Protein AF-A0A1A8F9G2-F1 (afdb_monomer)

Solvent-accessible surface area (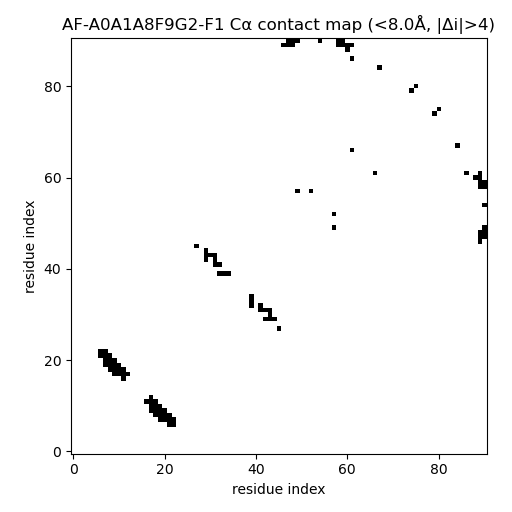backbone atoms only — not comparable to full-atom values): 6805 Å² total; per-residue (Å²): 138,88,71,98,60,82,65,65,47,80,47,77,46,98,87,70,50,74,51,77,47,70,77,82,87,83,89,80,82,60,84,75,70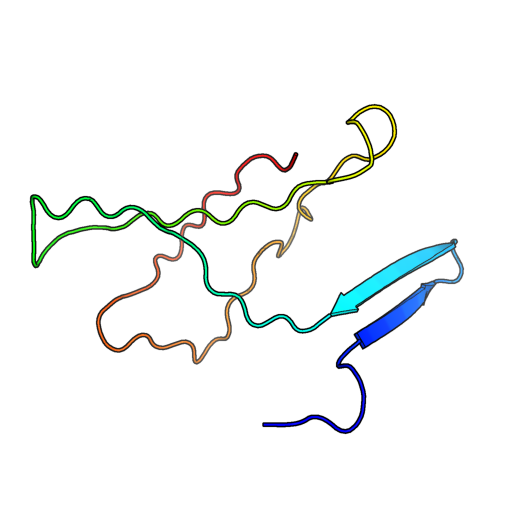,66,91,47,64,94,77,53,80,79,76,74,74,85,86,62,68,60,90,90,54,51,79,93,78,49,80,61,79,77,53,96,71,75,65,79,79,76,67,94,81,73,77,56,99,89,58,78,87,70,89,80,73,85,82,73,87,57,83

Structure (mmCIF, N/CA/C/O backbone):
data_AF-A0A1A8F9G2-F1
#
_entry.id   AF-A0A1A8F9G2-F1
#
loop_
_atom_site.group_PDB
_atom_site.id
_atom_site.type_symbol
_atom_site.label_atom_id
_atom_site.label_alt_id
_atom_site.label_comp_id
_atom_site.label_asym_id
_atom_site.label_entity_id
_atom_site.label_seq_id
_atom_site.pdbx_PDB_ins_code
_atom_site.Cartn_x
_atom_site.Cartn_y
_atom_site.Cartn_z
_atom_site.occupancy
_atom_site.B_iso_or_equiv
_atom_site.auth_seq_id
_atom_site.auth_comp_id
_atom_site.auth_asym_id
_atom_site.auth_atom_id
_atom_site.pdbx_PDB_model_num
ATOM 1 N N . HIS A 1 1 ? -14.932 6.501 -15.877 1.00 48.38 1 HIS A N 1
ATOM 2 C CA . HIS A 1 1 ? -15.833 5.456 -15.355 1.00 48.38 1 HIS A CA 1
ATOM 3 C C . HIS A 1 1 ? -16.396 5.987 -14.046 1.00 48.38 1 HIS A C 1
ATOM 5 O O . HIS A 1 1 ? -15.638 6.094 -13.094 1.00 48.38 1 HIS A O 1
ATOM 11 N N . GLU A 1 2 ? -17.657 6.413 -14.019 1.00 49.59 2 GLU A N 1
ATOM 12 C CA . GLU A 1 2 ? -18.340 6.801 -12.775 1.00 49.59 2 GLU A CA 1
ATOM 13 C C . GLU A 1 2 ? -19.137 5.600 -12.266 1.00 49.59 2 GLU A C 1
ATOM 15 O O . GLU A 1 2 ? -19.845 4.947 -13.031 1.00 49.59 2 GLU A O 1
ATOM 20 N N . VAL A 1 3 ? -18.948 5.262 -10.992 1.00 62.69 3 VAL A N 1
ATOM 21 C CA . VAL A 1 3 ? -19.613 4.139 -10.323 1.00 62.69 3 VAL A CA 1
ATOM 22 C C . VAL A 1 3 ? -20.776 4.706 -9.505 1.00 62.69 3 VAL A C 1
ATOM 24 O O . VAL A 1 3 ? -20.613 5.718 -8.835 1.00 62.69 3 VAL A O 1
ATOM 27 N N . THR A 1 4 ? -21.951 4.071 -9.555 1.00 68.06 4 THR A N 1
ATOM 28 C CA . THR A 1 4 ? -23.191 4.551 -8.907 1.00 68.06 4 THR A CA 1
ATOM 29 C C . THR A 1 4 ? -23.198 4.429 -7.377 1.00 68.06 4 THR A C 1
ATOM 31 O O . THR A 1 4 ? -24.067 4.998 -6.726 1.00 68.06 4 THR A O 1
ATOM 34 N N . THR A 1 5 ? -22.251 3.692 -6.793 1.00 71.69 5 THR A N 1
ATOM 35 C CA . THR A 1 5 ? -22.021 3.548 -5.344 1.00 71.69 5 THR A CA 1
ATOM 36 C C . THR A 1 5 ? -20.541 3.267 -5.091 1.00 71.69 5 THR A C 1
ATOM 38 O O . THR A 1 5 ? -19.876 2.636 -5.913 1.00 71.69 5 THR A O 1
ATOM 41 N N . ASP A 1 6 ? -20.007 3.730 -3.960 1.00 73.38 6 ASP A N 1
ATOM 42 C CA . ASP A 1 6 ? -18.613 3.463 -3.601 1.00 73.38 6 ASP A CA 1
ATOM 43 C C . ASP A 1 6 ? -18.364 1.953 -3.471 1.00 73.38 6 ASP A C 1
ATOM 45 O O . ASP A 1 6 ? -19.089 1.250 -2.767 1.00 73.38 6 ASP A O 1
ATOM 49 N N . ASN A 1 7 ? -17.297 1.455 -4.104 1.00 83.62 7 ASN A N 1
ATOM 50 C CA . ASN A 1 7 ? -16.871 0.056 -4.000 1.00 83.62 7 ASN A CA 1
ATOM 51 C C . ASN A 1 7 ? -16.250 -0.208 -2.619 1.00 83.62 7 ASN A C 1
ATOM 53 O O . ASN A 1 7 ? -15.024 -0.218 -2.466 1.00 83.62 7 ASN A O 1
ATOM 57 N N . LYS A 1 8 ? -17.115 -0.373 -1.618 1.00 92.38 8 LYS A N 1
ATOM 58 C CA . LYS A 1 8 ? -16.777 -0.598 -0.212 1.00 92.38 8 LYS A CA 1
ATOM 59 C C . LYS A 1 8 ? -17.515 -1.834 0.296 1.00 92.38 8 LYS A C 1
ATOM 61 O O . LYS A 1 8 ? -18.717 -1.975 0.091 1.00 92.38 8 LYS A O 1
ATOM 66 N N . LEU A 1 9 ? -16.802 -2.702 1.001 1.00 94.19 9 LEU A N 1
ATOM 67 C CA . LEU A 1 9 ? -17.348 -3.841 1.728 1.00 94.19 9 LEU A CA 1
ATOM 68 C C . LEU A 1 9 ? -17.018 -3.674 3.211 1.00 94.19 9 LEU A C 1
ATOM 70 O O . LEU A 1 9 ? -15.860 -3.493 3.581 1.00 94.19 9 LEU A O 1
ATOM 74 N N . LEU A 1 10 ? -18.047 -3.755 4.053 1.00 96.00 10 LEU A N 1
ATOM 75 C CA . LEU A 1 10 ? -17.931 -3.772 5.507 1.00 96.00 10 LEU A CA 1
ATOM 76 C C . LEU A 1 10 ? -18.584 -5.050 6.029 1.00 96.00 10 LEU A C 1
ATOM 78 O O . LEU A 1 10 ? -19.755 -5.310 5.749 1.00 96.00 10 LEU A O 1
ATOM 82 N N . ARG A 1 11 ? -17.839 -5.838 6.803 1.00 97.50 11 ARG A N 1
ATOM 83 C CA . ARG A 1 11 ? -18.346 -7.046 7.456 1.00 97.50 11 ARG A CA 1
ATOM 84 C C . ARG A 1 11 ? -17.940 -7.058 8.921 1.00 97.50 11 ARG A C 1
ATOM 86 O O . ARG A 1 11 ? -16.759 -6.981 9.238 1.00 97.50 11 ARG A O 1
ATOM 93 N N . ILE A 1 12 ? -18.929 -7.210 9.794 1.00 98.00 12 ILE A N 1
ATOM 94 C CA . ILE A 1 12 ? -18.742 -7.339 11.240 1.00 98.00 12 ILE A CA 1
ATOM 95 C C . ILE A 1 12 ? -18.955 -8.807 11.606 1.00 98.00 12 ILE A C 1
ATOM 97 O O . ILE A 1 12 ? -19.975 -9.403 11.252 1.00 98.00 12 ILE A O 1
ATOM 101 N N . PHE A 1 13 ? -17.976 -9.405 12.274 1.00 98.19 13 PHE A N 1
ATOM 102 C CA . PHE A 1 13 ? -18.049 -10.779 12.756 1.00 98.19 13 PHE A CA 1
ATOM 103 C C . PHE A 1 13 ? -18.656 -10.828 14.162 1.00 98.19 13 PHE A C 1
ATOM 105 O O . PHE A 1 13 ? -18.599 -9.861 14.918 1.00 98.19 13 PHE A O 1
ATOM 112 N N . GLN A 1 14 ? -19.217 -11.979 14.541 1.00 98.19 14 GLN A N 1
ATOM 113 C CA . GLN A 1 14 ? -19.864 -12.162 15.850 1.00 98.19 14 GLN A CA 1
ATOM 114 C C . GLN A 1 14 ? -18.903 -11.975 17.037 1.00 98.19 14 GLN A C 1
ATOM 116 O O . GLN A 1 14 ? -19.347 -11.657 18.133 1.00 98.19 14 GLN A O 1
ATOM 121 N N . ASN A 1 15 ? -17.596 -12.150 16.819 1.00 98.06 15 ASN A N 1
ATOM 122 C CA . ASN A 1 15 ? -16.552 -11.942 17.824 1.00 98.06 15 ASN A CA 1
ATOM 123 C C . ASN A 1 15 ? -16.079 -10.479 17.937 1.00 98.06 15 ASN A C 1
ATOM 125 O O . ASN A 1 15 ? -15.164 -10.205 18.704 1.00 98.06 15 ASN A O 1
ATOM 129 N N . GLY A 1 16 ? -16.664 -9.557 17.167 1.00 97.50 16 GLY A N 1
ATOM 130 C CA . GLY A 1 16 ? -16.302 -8.139 17.167 1.00 97.50 16 GLY A CA 1
ATOM 131 C C . GLY A 1 16 ? -15.244 -7.738 16.137 1.00 97.50 16 GLY A C 1
ATOM 132 O O . GLY A 1 16 ? -15.004 -6.545 15.972 1.00 97.50 16 GLY A O 1
ATOM 133 N N . ASN A 1 17 ? -14.652 -8.680 15.394 1.00 97.25 17 ASN A N 1
ATOM 134 C CA . ASN A 1 17 ? -13.717 -8.332 14.323 1.00 97.25 17 ASN A CA 1
ATOM 135 C C . ASN A 1 17 ? -14.442 -7.603 13.185 1.00 97.25 17 ASN A C 1
ATOM 137 O O . ASN A 1 17 ? -15.590 -7.916 12.853 1.00 97.25 17 ASN A O 1
ATOM 141 N N . VAL A 1 18 ? -13.742 -6.671 12.541 1.00 97.62 18 VAL A N 1
ATOM 142 C CA . VAL A 1 18 ? -14.267 -5.895 11.416 1.00 97.62 18 VAL A CA 1
ATOM 143 C C . VAL A 1 18 ? -13.368 -6.092 10.203 1.00 97.62 18 VAL A C 1
ATOM 145 O O . VAL A 1 18 ? -12.173 -5.827 10.260 1.00 97.62 18 VAL A O 1
ATOM 148 N N . LEU A 1 19 ? -13.956 -6.539 9.094 1.00 96.88 19 LEU A N 1
ATOM 149 C CA . LEU A 1 19 ? -13.322 -6.526 7.781 1.00 96.88 19 LEU A CA 1
ATOM 150 C C . LEU A 1 19 ? -13.833 -5.314 7.006 1.00 96.88 19 LEU A C 1
ATOM 152 O O . LEU A 1 19 ? -15.032 -5.197 6.741 1.00 96.88 19 LEU A O 1
ATOM 156 N N . TYR A 1 20 ? -12.905 -4.451 6.612 1.00 96.31 20 TYR A N 1
ATOM 157 C CA . TYR A 1 20 ? -13.159 -3.307 5.751 1.00 96.31 20 TYR A CA 1
ATOM 158 C C . TYR A 1 20 ? -12.328 -3.447 4.476 1.00 96.31 20 TYR A C 1
ATOM 160 O O . TYR A 1 20 ? -11.110 -3.582 4.539 1.00 96.31 20 TYR A O 1
ATOM 168 N N . SER A 1 21 ? -12.987 -3.455 3.318 1.00 95.81 21 SER A N 1
ATOM 169 C CA . SER A 1 21 ? -12.342 -3.606 2.013 1.00 95.81 21 SER A CA 1
ATOM 170 C C . SER A 1 21 ? -12.829 -2.521 1.066 1.00 95.81 21 SER A C 1
ATOM 172 O O . SER A 1 21 ? -14.031 -2.282 0.939 1.00 95.81 21 SER A O 1
ATOM 174 N N . ILE A 1 22 ? -11.884 -1.851 0.414 1.00 95.00 22 ILE A N 1
ATOM 175 C CA . ILE A 1 22 ? -12.150 -0.747 -0.505 1.00 95.00 22 ILE A CA 1
ATOM 176 C C . ILE A 1 22 ? -11.336 -0.920 -1.778 1.00 95.00 22 ILE A C 1
ATOM 178 O O . ILE A 1 22 ? -10.196 -1.383 -1.741 1.00 95.00 22 ILE A O 1
ATOM 182 N N . ARG A 1 23 ? -11.909 -0.518 -2.913 1.00 93.56 23 ARG A N 1
ATOM 183 C CA . ARG A 1 23 ? -11.183 -0.476 -4.184 1.00 93.56 23 ARG A CA 1
ATOM 184 C C . ARG A 1 23 ? -10.553 0.898 -4.379 1.00 93.56 23 ARG A C 1
ATOM 186 O O . ARG A 1 23 ? -11.266 1.893 -4.473 1.00 93.56 23 ARG A O 1
ATOM 193 N N . LEU A 1 24 ? -9.231 0.933 -4.510 1.00 92.12 24 LEU A N 1
ATOM 194 C CA . LEU A 1 24 ? -8.463 2.147 -4.781 1.00 92.12 24 LEU A CA 1
ATOM 195 C C . LEU A 1 24 ? -7.809 2.070 -6.162 1.00 92.12 24 LEU A C 1
ATOM 197 O O . LEU A 1 24 ? -7.412 1.002 -6.620 1.00 92.12 24 LEU A O 1
ATOM 201 N N . THR A 1 25 ? -7.704 3.213 -6.834 1.00 94.00 25 THR A N 1
ATOM 202 C CA . THR A 1 25 ? -6.843 3.400 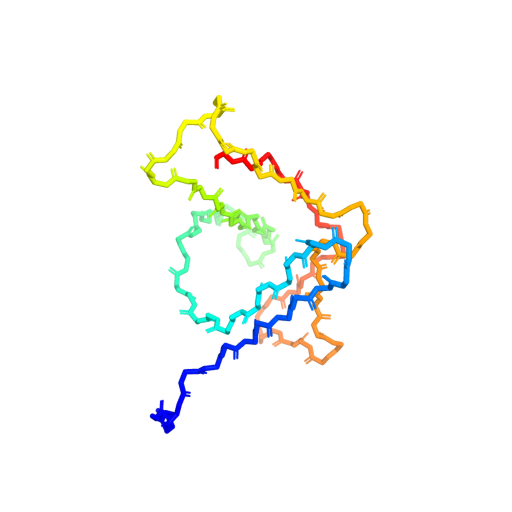-8.009 1.00 94.00 25 THR A CA 1
ATOM 203 C C . THR A 1 25 ? -5.841 4.479 -7.640 1.00 94.00 25 THR A C 1
ATOM 205 O O . THR A 1 25 ? -6.236 5.612 -7.381 1.00 94.00 25 THR A O 1
ATOM 208 N N . LEU A 1 26 ? -4.567 4.108 -7.543 1.00 93.75 26 LEU A N 1
ATOM 209 C CA . LEU A 1 26 ? -3.511 4.971 -7.021 1.00 93.75 26 LEU A CA 1
ATOM 210 C C . LEU A 1 26 ? -2.483 5.254 -8.111 1.00 93.75 26 LEU A C 1
ATOM 212 O O . LEU A 1 26 ? -2.149 4.379 -8.906 1.00 93.75 26 LEU A O 1
ATOM 216 N N . THR A 1 27 ? -1.960 6.476 -8.116 1.00 96.12 27 THR A N 1
ATOM 217 C CA . THR A 1 27 ? -0.746 6.826 -8.857 1.00 96.12 27 THR A CA 1
ATOM 218 C C . THR A 1 27 ? 0.366 6.988 -7.835 1.00 96.12 27 THR A C 1
ATOM 220 O O . THR A 1 27 ? 0.347 7.936 -7.055 1.00 96.12 27 THR A O 1
ATOM 223 N N . LEU A 1 28 ? 1.286 6.026 -7.794 1.00 95.50 28 LEU A N 1
ATOM 224 C CA . LEU A 1 28 ? 2.382 6.002 -6.828 1.00 95.50 28 LEU A CA 1
ATOM 225 C C . LEU A 1 28 ? 3.664 6.541 -7.461 1.00 95.50 28 LEU A C 1
ATOM 227 O O . LEU A 1 28 ? 3.966 6.255 -8.620 1.00 95.50 28 LEU A O 1
ATOM 231 N N . SER A 1 29 ? 4.433 7.288 -6.677 1.00 95.88 29 SER A N 1
ATOM 232 C CA . SER A 1 29 ? 5.759 7.756 -7.072 1.00 95.88 29 SER A CA 1
ATOM 233 C C . SER A 1 29 ? 6.792 6.658 -6.831 1.00 95.88 29 SER A C 1
ATOM 235 O O . SER A 1 29 ? 6.929 6.174 -5.711 1.00 95.88 29 SER A O 1
ATOM 237 N N . CYS A 1 30 ? 7.544 6.292 -7.868 1.00 95.38 30 CYS A N 1
ATOM 238 C CA . CYS A 1 30 ? 8.631 5.319 -7.788 1.00 95.38 30 CYS A CA 1
ATOM 239 C C . CYS A 1 30 ? 9.884 5.888 -8.477 1.00 95.38 30 CYS A C 1
ATOM 241 O O . CYS A 1 30 ? 9.874 6.054 -9.699 1.00 95.38 30 CYS A O 1
ATOM 243 N N . PRO A 1 31 ? 10.950 6.231 -7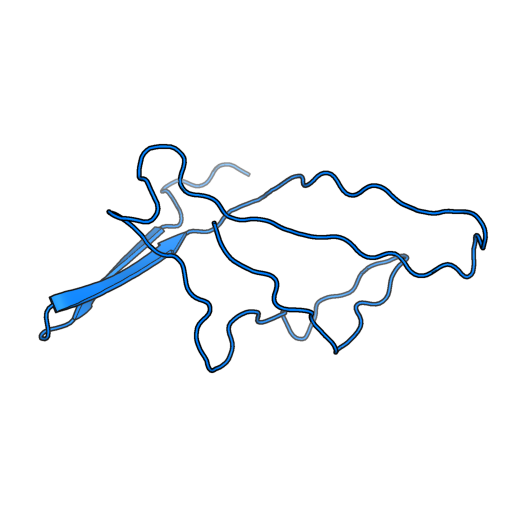.730 1.00 94.88 31 PRO A N 1
ATOM 244 C CA . PRO A 1 31 ? 12.207 6.660 -8.330 1.00 94.88 31 PRO A CA 1
ATOM 245 C C . PRO A 1 31 ? 12.928 5.462 -8.965 1.00 94.88 31 PRO A C 1
ATOM 247 O O . PRO A 1 31 ? 13.200 4.472 -8.291 1.00 94.88 31 PRO A O 1
ATOM 250 N N . MET A 1 32 ? 13.248 5.562 -10.257 1.00 95.25 32 MET A N 1
ATOM 251 C CA . MET A 1 32 ? 13.907 4.495 -11.022 1.00 95.25 32 MET A CA 1
ATOM 252 C C . MET A 1 32 ? 15.414 4.742 -11.170 1.00 95.25 32 MET A C 1
ATOM 254 O O . MET A 1 32 ? 15.833 5.875 -11.415 1.00 95.25 32 MET A O 1
ATOM 258 N N . ASP A 1 33 ? 16.222 3.679 -11.089 1.00 95.19 33 ASP A N 1
ATOM 259 C CA . ASP A 1 33 ? 17.651 3.712 -11.443 1.00 95.19 33 ASP A CA 1
ATOM 260 C C . ASP A 1 33 ? 17.853 3.115 -12.842 1.00 95.19 33 ASP A C 1
ATOM 262 O O . ASP A 1 33 ? 17.748 1.906 -13.037 1.00 95.19 33 ASP A O 1
ATOM 266 N N . LEU A 1 34 ? 18.136 3.973 -13.825 1.00 95.38 34 LEU A N 1
ATOM 267 C CA . LEU A 1 34 ? 18.178 3.618 -15.249 1.00 95.38 34 LEU A CA 1
ATOM 268 C C . LEU A 1 34 ? 19.596 3.354 -15.781 1.00 95.38 34 LEU A C 1
ATOM 270 O O . LEU A 1 34 ? 19.800 3.309 -16.993 1.00 95.38 34 LEU A O 1
ATOM 274 N N . LYS A 1 35 ? 20.600 3.182 -14.909 1.00 96.38 35 LYS A N 1
ATOM 275 C CA . LYS A 1 35 ? 22.001 2.973 -15.335 1.00 96.38 35 LYS A CA 1
ATOM 276 C C . LYS A 1 35 ? 22.190 1.807 -16.308 1.00 96.38 35 LYS A C 1
ATOM 278 O O . LYS A 1 35 ? 23.081 1.869 -17.148 1.00 96.38 35 LYS A O 1
ATOM 283 N N . ASN A 1 36 ? 21.365 0.767 -16.187 1.00 94.88 36 ASN A N 1
ATOM 284 C CA . ASN A 1 36 ? 21.468 -0.463 -16.976 1.00 94.88 36 ASN A CA 1
ATOM 285 C C . ASN A 1 36 ? 20.372 -0.593 -18.041 1.00 94.88 36 ASN A C 1
ATOM 287 O O . ASN A 1 36 ? 20.128 -1.696 -18.524 1.00 94.88 36 ASN A O 1
ATOM 291 N N . PHE A 1 37 ? 19.701 0.501 -18.410 1.00 92.69 37 PHE A N 1
ATOM 292 C CA . PHE A 1 37 ? 18.657 0.466 -19.431 1.00 92.69 37 PHE A CA 1
ATOM 293 C C . PHE A 1 37 ? 19.181 -0.150 -20.750 1.00 92.69 37 PHE A C 1
ATOM 295 O O . PHE A 1 37 ? 20.267 0.228 -21.201 1.00 92.69 37 PHE A O 1
ATOM 302 N N . PRO A 1 38 ? 18.443 -1.071 -21.406 1.00 93.12 38 PRO A N 1
ATOM 303 C CA . PRO A 1 38 ? 17.075 -1.522 -21.104 1.00 93.12 38 PRO A CA 1
ATOM 304 C C . PRO A 1 38 ? 16.981 -2.778 -20.211 1.00 93.12 38 PRO A C 1
ATOM 306 O O . PRO A 1 38 ? 15.910 -3.360 -20.091 1.00 93.12 38 PRO A O 1
ATOM 309 N N . MET A 1 39 ? 18.095 -3.246 -19.644 1.00 94.00 39 MET A N 1
ATOM 310 C CA . MET A 1 39 ? 18.209 -4.483 -18.852 1.00 94.00 39 MET A CA 1
ATOM 311 C C . MET A 1 39 ? 18.289 -4.189 -17.346 1.00 94.00 39 MET A C 1
ATOM 313 O O . MET A 1 39 ? 19.083 -4.778 -16.610 1.00 94.00 39 MET A O 1
ATOM 317 N N . ASP A 1 40 ? 17.506 -3.225 -16.886 1.00 94.06 40 ASP A N 1
ATOM 318 C CA . ASP A 1 40 ? 17.455 -2.782 -15.504 1.00 94.06 40 ASP A CA 1
ATOM 319 C C . ASP A 1 40 ? 16.403 -3.544 -14.679 1.00 94.06 40 ASP A C 1
ATOM 321 O O . ASP A 1 40 ? 15.508 -4.214 -15.191 1.00 94.06 40 ASP A O 1
ATOM 325 N N . SER A 1 41 ? 16.536 -3.473 -13.353 1.00 93.44 41 SER A N 1
ATOM 326 C CA . SER A 1 41 ? 15.563 -4.018 -12.405 1.00 93.44 41 SER A CA 1
ATOM 327 C C . SER A 1 41 ? 15.110 -2.882 -11.509 1.00 93.44 41 SER A C 1
ATOM 329 O O . SER A 1 41 ? 15.922 -2.321 -10.777 1.00 93.44 41 SER A O 1
ATOM 331 N N . GLN A 1 42 ? 13.817 -2.576 -11.541 1.00 94.44 42 GLN A N 1
ATOM 332 C CA . GLN A 1 42 ? 13.239 -1.495 -10.751 1.00 94.44 42 GLN A CA 1
ATOM 333 C C . GLN A 1 42 ? 12.580 -2.042 -9.484 1.00 94.44 42 GLN A C 1
ATOM 335 O O . GLN A 1 42 ? 11.886 -3.059 -9.525 1.00 94.44 42 GLN A O 1
ATOM 340 N N . MET A 1 43 ? 12.805 -1.364 -8.358 1.00 93.50 43 MET A N 1
ATOM 341 C CA . MET A 1 43 ? 12.157 -1.661 -7.082 1.00 93.50 43 MET A CA 1
ATOM 342 C C . MET A 1 43 ? 11.222 -0.507 -6.731 1.00 93.50 43 MET A C 1
ATOM 344 O O . MET A 1 43 ? 11.679 0.575 -6.372 1.00 93.50 43 MET A O 1
ATOM 348 N N . CYS A 1 44 ? 9.915 -0.746 -6.838 1.00 93.62 44 CYS A N 1
ATOM 349 C CA . CYS A 1 44 ? 8.897 0.240 -6.499 1.00 93.62 44 CYS A CA 1
ATOM 350 C C . CYS A 1 44 ? 8.233 -0.101 -5.170 1.00 93.62 44 CYS A C 1
ATOM 352 O O . CYS A 1 44 ? 7.592 -1.142 -5.036 1.00 93.62 44 CYS A O 1
ATOM 354 N N . THR A 1 45 ? 8.375 0.802 -4.203 1.00 92.94 45 THR A N 1
ATOM 355 C CA . THR A 1 45 ? 7.806 0.650 -2.864 1.00 92.94 45 THR A CA 1
ATOM 356 C C . THR A 1 45 ? 6.444 1.326 -2.787 1.00 92.94 45 THR A C 1
ATOM 358 O O . THR A 1 45 ? 6.272 2.453 -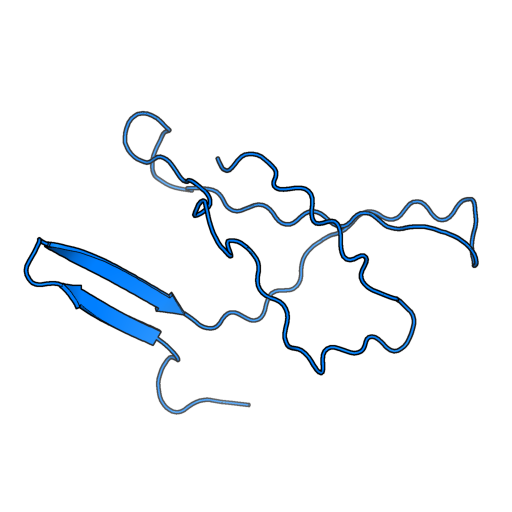3.249 1.00 92.94 45 THR A O 1
ATOM 361 N N . MET A 1 46 ? 5.488 0.654 -2.152 1.00 92.31 46 MET A N 1
ATOM 362 C CA . MET A 1 46 ? 4.246 1.262 -1.685 1.00 92.31 46 MET A CA 1
ATOM 363 C C . MET A 1 46 ? 4.275 1.337 -0.160 1.00 92.31 46 MET A C 1
ATOM 365 O O . MET A 1 46 ? 4.673 0.374 0.494 1.00 92.31 46 MET A O 1
ATOM 369 N N . GLN A 1 47 ? 3.872 2.473 0.399 1.00 91.62 47 GLN A N 1
ATOM 370 C CA . GLN A 1 47 ? 3.829 2.693 1.843 1.00 91.62 47 GLN A CA 1
ATOM 371 C C . GLN A 1 47 ? 2.404 3.059 2.247 1.00 91.62 47 GLN A C 1
ATOM 373 O O . GLN A 1 47 ? 1.730 3.811 1.542 1.00 91.62 47 GLN A O 1
ATOM 378 N N . LEU A 1 48 ? 1.948 2.489 3.359 1.00 91.88 48 LEU A N 1
ATOM 379 C CA . LEU A 1 48 ? 0.691 2.846 4.002 1.00 91.88 48 LEU A CA 1
ATOM 380 C C . LEU A 1 48 ? 1.026 3.413 5.372 1.00 91.88 48 LEU A C 1
ATOM 382 O O . LEU A 1 48 ? 1.786 2.783 6.108 1.00 91.88 48 LEU A O 1
ATOM 386 N N . GLU A 1 49 ? 0.454 4.574 5.682 1.00 91.94 49 GLU A N 1
ATOM 387 C CA . GLU A 1 49 ? 0.683 5.246 6.953 1.00 91.94 49 GLU A CA 1
ATOM 388 C C . GLU A 1 49 ? -0.595 5.789 7.584 1.00 91.94 49 GLU A C 1
ATOM 390 O O . GLU A 1 49 ? -1.552 6.172 6.898 1.00 91.94 49 GLU A O 1
ATOM 395 N N . SER A 1 50 ? -0.605 5.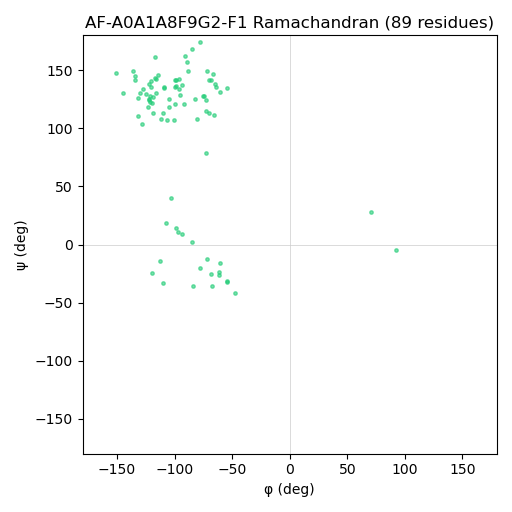821 8.912 1.00 94.19 50 SER A N 1
ATOM 396 C CA . SER A 1 50 ? -1.599 6.572 9.667 1.00 94.19 50 SER A CA 1
ATOM 397 C C . SER A 1 50 ? -1.284 8.067 9.615 1.00 94.19 50 SER A C 1
ATOM 399 O O . SER A 1 50 ? -0.191 8.501 9.959 1.00 94.19 50 SER A O 1
ATOM 401 N N . PHE A 1 51 ? -2.271 8.884 9.240 1.00 93.25 51 PHE A N 1
ATOM 402 C CA . PHE A 1 51 ? -2.115 10.342 9.247 1.00 93.25 51 PHE A CA 1
ATOM 403 C C . PHE A 1 51 ? -2.391 10.973 10.622 1.00 93.25 51 PHE A C 1
ATOM 405 O O . PHE A 1 51 ? -1.782 11.974 10.986 1.00 93.25 51 PHE A O 1
ATOM 412 N N . GLY A 1 52 ? -3.361 10.431 11.369 1.00 94.56 52 GLY A N 1
ATOM 413 C CA . GLY A 1 52 ? -3.917 11.081 12.566 1.00 94.56 52 GLY A CA 1
ATOM 414 C C . GLY A 1 52 ? -3.618 10.386 13.893 1.00 94.56 52 GLY A C 1
ATOM 415 O O . GLY A 1 52 ? -3.818 10.990 14.943 1.00 94.56 52 GLY A O 1
ATOM 416 N N . TYR A 1 53 ? -3.158 9.137 13.854 1.00 95.25 53 TYR A N 1
ATOM 417 C CA . TYR A 1 53 ? -2.866 8.333 15.040 1.00 95.25 53 TYR A CA 1
ATOM 418 C C . TYR A 1 53 ? -1.386 8.010 15.119 1.00 95.25 53 TYR A C 1
ATOM 420 O O . TYR A 1 53 ? -0.759 7.743 14.094 1.00 95.25 53 TYR A O 1
ATOM 428 N N . THR A 1 54 ? -0.859 8.014 16.341 1.00 94.88 54 THR A N 1
ATOM 429 C CA . THR A 1 54 ? 0.516 7.599 16.616 1.00 94.88 54 THR A CA 1
ATOM 430 C C . THR A 1 54 ? 0.599 6.085 16.797 1.00 94.88 54 THR A C 1
ATOM 432 O O . THR A 1 54 ? -0.415 5.424 17.021 1.00 94.88 54 THR A O 1
ATOM 435 N N . MET A 1 55 ? 1.819 5.543 16.810 1.00 93.19 55 MET A N 1
ATOM 436 C CA . MET A 1 55 ? 2.067 4.114 17.065 1.00 93.19 55 MET A CA 1
ATOM 437 C C . MET A 1 55 ? 1.579 3.622 18.439 1.00 93.19 55 MET A C 1
ATOM 439 O O . MET A 1 55 ? 1.464 2.419 18.648 1.00 93.19 55 MET A O 1
ATOM 443 N N . ASN A 1 56 ? 1.292 4.527 19.383 1.00 95.00 56 ASN A N 1
ATOM 444 C CA . ASN A 1 56 ? 0.700 4.157 20.672 1.00 95.00 56 ASN A CA 1
ATOM 445 C C . ASN A 1 56 ? -0.808 3.874 20.569 1.00 95.00 56 ASN A C 1
ATOM 447 O O . ASN A 1 56 ? -1.363 3.222 21.450 1.00 95.00 56 ASN A O 1
ATOM 451 N N . ASP A 1 57 ? -1.457 4.373 19.515 1.00 95.31 57 ASP A N 1
ATOM 452 C CA . ASP A 1 57 ? -2.909 4.330 19.333 1.00 95.31 57 ASP A CA 1
ATOM 453 C C . ASP A 1 57 ? -3.319 3.369 18.209 1.00 95.31 57 ASP A C 1
ATOM 455 O O . ASP A 1 57 ? -4.383 2.751 18.275 1.00 95.31 57 ASP A O 1
ATOM 459 N N . LEU A 1 58 ? -2.486 3.251 17.168 1.00 94.75 58 LEU A N 1
ATOM 460 C CA . LEU A 1 58 ? -2.747 2.430 15.992 1.00 94.75 58 LEU A CA 1
ATOM 461 C C . LEU A 1 58 ? -1.452 1.806 15.471 1.00 94.75 58 LEU A C 1
ATOM 463 O O . LEU A 1 58 ? -0.466 2.502 15.252 1.00 94.75 58 LEU A O 1
ATOM 467 N N . ILE A 1 59 ? -1.487 0.496 15.233 1.00 94.12 59 ILE A N 1
ATOM 468 C CA . ILE A 1 59 ? -0.384 -0.261 14.640 1.00 94.12 59 ILE A CA 1
ATOM 469 C C . ILE A 1 59 ? -0.926 -0.991 13.416 1.00 94.12 59 ILE A C 1
ATOM 471 O O . ILE A 1 59 ? -1.955 -1.666 13.488 1.00 94.12 59 ILE A O 1
ATOM 475 N N . PHE A 1 60 ? -0.235 -0.840 12.290 1.00 94.19 60 PHE A N 1
ATOM 476 C CA . PHE A 1 60 ? -0.509 -1.593 11.075 1.00 94.19 60 PHE A CA 1
ATOM 477 C C . PHE A 1 60 ? 0.410 -2.804 10.981 1.00 94.19 60 PHE A C 1
ATOM 479 O O . PHE A 1 60 ? 1.619 -2.701 11.173 1.00 94.19 60 PHE A O 1
ATOM 486 N N . GLU A 1 61 ? -0.176 -3.949 10.646 1.00 93.19 61 GLU A N 1
ATOM 487 C CA . GLU A 1 61 ? 0.540 -5.205 10.464 1.00 93.19 61 GLU A CA 1
ATOM 488 C C . GLU A 1 61 ? 0.058 -5.886 9.186 1.00 93.19 61 GLU A C 1
ATOM 490 O O . GLU A 1 61 ? -1.131 -5.871 8.848 1.00 93.19 61 GLU A O 1
ATOM 495 N N . TRP A 1 62 ? 0.997 -6.493 8.466 1.00 92.94 62 TRP A N 1
ATOM 496 C CA . TRP A 1 62 ? 0.662 -7.388 7.369 1.00 92.94 62 TRP A CA 1
ATOM 497 C C . TRP A 1 62 ? 0.056 -8.672 7.925 1.00 92.94 62 TRP A C 1
ATOM 499 O O . TRP A 1 62 ? 0.521 -9.205 8.927 1.00 92.94 62 TRP A O 1
ATOM 509 N N . LEU A 1 63 ? -0.951 -9.209 7.236 1.00 92.75 63 LEU A N 1
ATOM 510 C CA . LEU A 1 63 ? -1.439 -10.550 7.541 1.00 92.75 63 LEU A CA 1
ATOM 511 C C . LEU A 1 63 ? -0.341 -11.580 7.255 1.00 92.75 63 LEU A C 1
ATOM 513 O O . LEU A 1 63 ? 0.254 -11.558 6.177 1.00 92.75 63 LEU A O 1
ATOM 517 N N . ASP A 1 64 ? -0.151 -12.532 8.169 1.00 90.31 64 ASP A N 1
ATOM 518 C CA . ASP A 1 64 ? 0.859 -13.596 8.040 1.00 90.31 64 ASP A CA 1
ATOM 519 C C . ASP A 1 64 ? 0.739 -14.384 6.728 1.00 90.31 64 ASP A C 1
ATOM 521 O O . ASP A 1 64 ? 1.726 -14.859 6.166 1.00 90.31 64 ASP A O 1
ATOM 525 N N . VAL A 1 65 ? -0.491 -14.530 6.228 1.00 92.00 65 VAL A N 1
ATOM 526 C CA . VAL A 1 65 ? -0.798 -15.289 5.018 1.00 92.00 65 VAL A CA 1
ATOM 527 C C . VAL A 1 65 ? -1.478 -14.387 4.001 1.00 92.00 65 VAL A C 1
ATOM 529 O O . VAL A 1 65 ? -2.553 -13.843 4.244 1.00 92.00 65 VAL A O 1
ATOM 532 N N . GLY A 1 66 ? -0.875 -14.285 2.816 1.00 89.62 66 GLY A N 1
ATOM 533 C CA . GLY A 1 66 ? -1.512 -13.643 1.668 1.00 89.62 66 GLY A CA 1
ATOM 534 C C . GLY A 1 66 ? -1.652 -12.124 1.778 1.00 89.62 66 GLY A C 1
ATOM 535 O O . GLY A 1 66 ? -2.558 -11.576 1.160 1.00 89.62 66 GLY A O 1
ATOM 536 N N . ALA A 1 67 ? -0.760 -11.447 2.511 1.00 92.19 67 ALA A N 1
ATOM 537 C CA . ALA A 1 67 ? -0.719 -9.986 2.641 1.00 92.19 67 ALA A CA 1
ATOM 538 C C . ALA A 1 67 ? -0.824 -9.232 1.302 1.00 92.19 67 ALA A C 1
ATOM 540 O O . ALA A 1 67 ? -1.535 -8.235 1.201 1.00 92.19 67 ALA A O 1
ATOM 541 N N . VAL A 1 68 ? -0.128 -9.722 0.268 1.00 92.69 68 VAL A N 1
ATOM 542 C CA . VAL A 1 68 ? -0.147 -9.133 -1.076 1.00 92.69 68 VAL A CA 1
ATOM 543 C C . VAL A 1 68 ? -0.457 -10.203 -2.114 1.00 92.69 68 VAL A C 1
ATOM 545 O O . VAL A 1 68 ? 0.409 -10.982 -2.527 1.00 92.69 68 VAL A O 1
ATOM 548 N N . GLN A 1 69 ? -1.694 -10.194 -2.591 1.00 93.31 69 GLN A N 1
ATOM 549 C CA . GLN A 1 69 ? -2.168 -11.042 -3.680 1.00 93.31 69 GLN A CA 1
ATOM 550 C C . GLN A 1 69 ? -2.115 -10.269 -4.999 1.00 93.31 69 GLN A C 1
ATOM 552 O O . GLN A 1 69 ? -2.350 -9.064 -5.041 1.00 93.31 69 GLN A O 1
ATOM 557 N N . VAL A 1 70 ? -1.749 -10.960 -6.073 1.00 93.62 70 VAL A N 1
ATOM 558 C CA . VAL A 1 70 ? -1.710 -10.417 -7.436 1.00 93.62 70 VAL A CA 1
ATOM 559 C C . VAL A 1 70 ? -2.653 -11.267 -8.272 1.00 93.62 70 VAL A C 1
ATOM 561 O O . VAL A 1 70 ? -2.724 -12.471 -8.052 1.00 93.62 70 VAL A O 1
ATOM 564 N N . ALA A 1 71 ? -3.404 -10.635 -9.171 1.00 94.12 71 ALA A N 1
ATOM 565 C CA . ALA A 1 71 ? -4.299 -11.354 -10.068 1.00 94.12 71 ALA A CA 1
ATOM 566 C C . ALA A 1 71 ? -3.495 -12.256 -11.017 1.00 94.12 71 ALA A C 1
ATOM 568 O O . ALA A 1 71 ? -2.461 -11.831 -11.535 1.00 94.12 71 ALA A O 1
ATOM 569 N N . ASP A 1 72 ? -3.983 -13.475 -11.249 1.00 91.50 72 ASP A N 1
ATOM 570 C CA . ASP A 1 72 ? -3.290 -14.494 -12.053 1.00 91.50 72 ASP A CA 1
ATOM 571 C C . ASP A 1 72 ? -3.059 -14.056 -13.510 1.00 91.50 72 ASP A C 1
ATOM 573 O O . ASP A 1 72 ? -2.125 -14.509 -14.166 1.00 91.50 72 ASP A O 1
ATOM 577 N N . ASP A 1 73 ? -3.902 -13.157 -14.018 1.00 92.81 73 ASP A N 1
ATOM 578 C CA . ASP A 1 73 ? -3.855 -12.606 -15.370 1.00 92.81 73 ASP A CA 1
ATOM 579 C C . ASP A 1 73 ? -3.147 -11.243 -15.453 1.00 92.81 73 ASP A C 1
ATOM 581 O O . ASP A 1 73 ? -3.193 -10.582 -16.495 1.00 92.81 73 ASP A O 1
ATOM 585 N N . LEU A 1 74 ? -2.466 -10.805 -14.383 1.00 92.88 74 LEU A N 1
ATOM 586 C CA . LEU A 1 74 ? -1.731 -9.545 -14.401 1.00 92.88 74 LEU A CA 1
ATOM 587 C C . LEU A 1 74 ? -0.564 -9.621 -15.393 1.00 92.88 74 LEU A C 1
ATOM 589 O O . LEU A 1 74 ? 0.451 -10.273 -15.152 1.00 92.88 74 LEU A O 1
ATOM 593 N N . MET A 1 75 ? -0.678 -8.853 -16.474 1.00 93.12 75 MET A N 1
ATOM 594 C CA . MET A 1 75 ? 0.388 -8.656 -17.449 1.00 93.12 75 MET A CA 1
ATOM 595 C C . MET A 1 75 ? 0.746 -7.178 -17.552 1.00 93.12 75 MET A C 1
ATOM 597 O O . MET A 1 75 ? -0.123 -6.310 -17.641 1.00 93.12 75 MET A O 1
ATOM 601 N N . LEU A 1 76 ? 2.046 -6.895 -17.569 1.00 94.25 76 LEU A N 1
ATOM 602 C CA . LEU A 1 76 ? 2.580 -5.565 -17.833 1.00 94.25 76 LEU A CA 1
ATOM 603 C C . LEU A 1 76 ? 3.244 -5.584 -19.218 1.00 94.25 76 LEU A C 1
ATOM 605 O O . LEU A 1 76 ? 3.990 -6.512 -19.520 1.00 94.25 76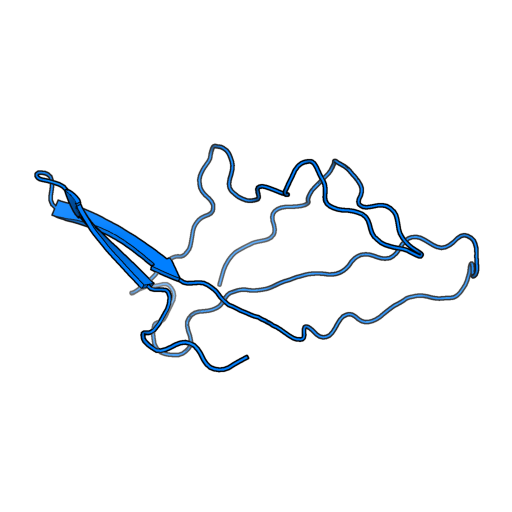 LEU A O 1
ATOM 609 N N . PRO A 1 77 ? 3.007 -4.576 -20.074 1.00 93.12 77 PRO A N 1
ATOM 610 C CA . PRO A 1 77 ? 3.492 -4.597 -21.455 1.00 93.12 77 PRO A CA 1
ATOM 611 C C . PRO A 1 77 ? 5.020 -4.487 -21.578 1.00 93.12 77 PRO A C 1
ATOM 613 O O . PRO A 1 77 ? 5.577 -4.923 -22.579 1.00 93.12 77 PRO A O 1
ATOM 616 N N . GLN A 1 78 ? 5.691 -3.889 -20.588 1.00 92.12 78 GLN A N 1
ATOM 617 C CA . GLN A 1 78 ? 7.138 -3.627 -20.619 1.00 92.12 78 GLN A CA 1
ATOM 618 C C . GLN A 1 78 ? 7.913 -4.309 -19.482 1.00 92.12 78 GLN A C 1
ATOM 620 O O . GLN A 1 78 ? 9.109 -4.547 -19.615 1.00 92.12 78 GLN A O 1
ATOM 625 N N . PHE A 1 79 ? 7.255 -4.619 -18.366 1.00 93.25 79 PHE A N 1
ATOM 626 C CA . PHE A 1 79 ? 7.902 -5.151 -17.167 1.00 93.25 79 PHE A CA 1
ATOM 627 C C . PHE A 1 79 ? 7.390 -6.553 -16.854 1.00 93.25 79 PHE A C 1
ATOM 629 O O . PHE A 1 79 ? 6.315 -6.949 -17.290 1.00 93.25 79 PHE A O 1
ATOM 636 N N . VAL A 1 80 ? 8.143 -7.290 -16.045 1.00 92.94 80 VAL A N 1
ATOM 637 C CA . VAL A 1 80 ? 7.686 -8.541 -15.440 1.00 92.94 80 VAL A CA 1
ATOM 638 C C . VAL A 1 80 ? 7.773 -8.372 -13.934 1.00 92.94 80 VAL A C 1
ATOM 640 O O . VAL A 1 80 ? 8.809 -7.955 -13.411 1.00 92.94 80 VAL A O 1
ATOM 643 N N . LEU A 1 81 ? 6.677 -8.661 -13.236 1.00 93.12 81 LEU A N 1
ATOM 644 C CA . LEU A 1 81 ? 6.663 -8.628 -11.781 1.00 93.12 81 LEU A CA 1
ATOM 645 C C . LEU A 1 81 ? 7.400 -9.863 -11.248 1.00 93.12 81 LEU A C 1
ATOM 647 O O . LEU A 1 81 ? 7.094 -10.985 -11.643 1.00 93.12 81 LEU A O 1
ATOM 651 N N . LYS A 1 82 ? 8.372 -9.659 -10.355 1.00 91.00 82 LYS A N 1
ATOM 652 C CA . LYS A 1 82 ? 9.052 -10.762 -9.662 1.00 91.00 82 LYS A CA 1
ATOM 653 C C . LYS A 1 82 ? 8.115 -11.404 -8.632 1.00 91.00 82 LYS A C 1
ATOM 655 O O . LYS A 1 82 ? 7.277 -10.722 -8.047 1.00 91.00 82 LYS A O 1
ATOM 660 N N . GLU A 1 83 ? 8.281 -12.705 -8.394 1.00 83.69 83 GLU A N 1
ATOM 661 C CA . GLU A 1 83 ? 7.493 -13.442 -7.391 1.00 83.69 83 GLU A CA 1
ATOM 662 C C . GLU A 1 83 ? 7.811 -12.998 -5.957 1.00 83.69 83 GLU A C 1
ATOM 664 O O . GLU A 1 83 ? 6.921 -12.930 -5.109 1.00 83.69 83 GLU A O 1
ATOM 669 N N . GLU A 1 84 ? 9.075 -12.660 -5.692 1.00 80.62 84 GLU A N 1
ATOM 670 C CA . GLU A 1 84 ? 9.522 -12.186 -4.387 1.00 80.62 84 GLU A CA 1
ATOM 671 C C . GLU A 1 84 ? 9.023 -10.758 -4.131 1.00 80.62 84 GLU A C 1
ATOM 673 O O . GLU A 1 84 ? 9.416 -9.804 -4.808 1.00 80.62 84 GLU A O 1
ATOM 678 N N . LYS A 1 85 ? 8.160 -10.616 -3.122 1.00 83.38 85 LYS A N 1
ATOM 679 C CA . LYS A 1 85 ? 7.638 -9.332 -2.650 1.00 83.38 85 LYS A CA 1
ATOM 680 C C . LYS A 1 85 ? 8.234 -9.047 -1.278 1.00 83.38 85 LYS A C 1
ATOM 682 O O . LYS A 1 85 ? 7.919 -9.737 -0.312 1.00 83.38 85 LYS A O 1
ATOM 687 N N . GLY A 1 86 ? 9.077 -8.024 -1.189 1.00 82.81 86 GLY A N 1
ATOM 688 C CA . GLY A 1 86 ? 9.573 -7.543 0.096 1.00 82.81 86 GLY A CA 1
ATOM 689 C C . GLY A 1 86 ? 8.447 -6.864 0.873 1.00 82.81 86 GLY A C 1
ATOM 690 O O . GLY A 1 86 ? 7.961 -5.814 0.454 1.00 82.81 86 GLY A O 1
ATOM 691 N N . LEU A 1 87 ? 8.031 -7.451 1.996 1.00 84.31 87 LEU A N 1
ATOM 69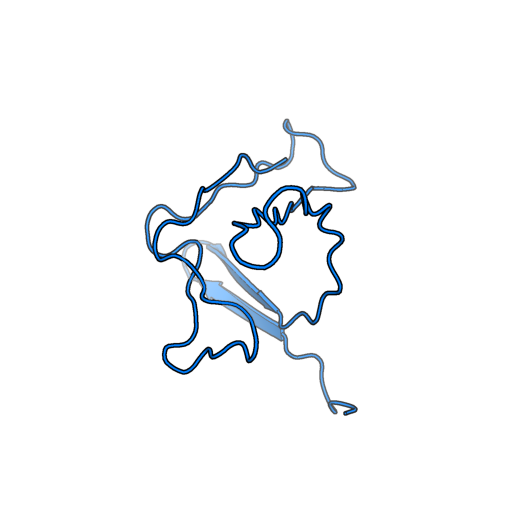2 C CA . LEU A 1 87 ? 7.132 -6.783 2.935 1.00 84.31 87 LEU A CA 1
ATOM 693 C C . LEU A 1 87 ? 7.962 -5.830 3.798 1.00 84.31 87 LEU A C 1
ATOM 695 O O . LEU A 1 87 ? 8.774 -6.258 4.616 1.00 84.31 87 LEU A O 1
ATOM 699 N N . GLY A 1 88 ? 7.796 -4.530 3.558 1.00 81.50 88 GLY A N 1
ATOM 700 C CA . GLY A 1 88 ? 8.363 -3.487 4.407 1.00 81.50 88 GLY A CA 1
ATOM 701 C C . GLY A 1 88 ? 7.554 -3.287 5.689 1.00 81.50 88 GLY A C 1
ATOM 702 O O . GLY A 1 88 ? 6.469 -3.849 5.855 1.00 81.50 88 GLY A O 1
ATOM 703 N N . TYR A 1 89 ? 8.073 -2.443 6.577 1.00 76.94 89 TYR A N 1
ATOM 704 C CA . TYR A 1 89 ? 7.356 -2.014 7.776 1.00 76.94 89 TYR A CA 1
ATOM 705 C C . TYR A 1 89 ? 6.158 -1.131 7.411 1.00 76.94 89 TYR A C 1
ATOM 707 O O . TYR A 1 89 ? 6.248 -0.305 6.498 1.00 76.94 89 TYR A O 1
ATOM 715 N N . CYS A 1 90 ? 5.056 -1.299 8.136 1.00 75.44 90 CYS A N 1
ATOM 716 C CA . CYS A 1 90 ? 3.943 -0.356 8.127 1.00 75.44 90 CYS A CA 1
ATOM 717 C C . CYS A 1 90 ? 4.182 0.719 9.199 1.00 75.44 90 CYS A C 1
ATOM 719 O O . CYS A 1 90 ? 4.823 0.432 10.214 1.00 75.44 90 CYS A O 1
ATOM 721 N N . THR A 1 91 ? 3.699 1.940 8.970 1.00 68.56 91 THR A N 1
ATOM 722 C CA . THR A 1 91 ? 3.920 3.094 9.862 1.00 68.56 91 THR A CA 1
ATOM 723 C C . THR A 1 91 ? 2.635 3.819 10.225 1.00 68.56 91 THR A C 1
ATOM 725 O O . THR A 1 91 ? 1.610 3.616 9.540 1.00 68.56 91 THR A O 1
#

Secondary structure (DSSP, 8-state):
---SS--EEEEE-TTS-EEEEE------------TTTTS-----------SS--TTT------TTTSS---TT---SS----S----PPP-

pLDDT: mean 90.52, std 9.35, range [48.38, 98.19]

Organism: NCBI:txid1143690

Foldseek 3Di:
DDDPDFQWDWDADPVGDIDIDHDDDDDDDFDADCPPPPPDDGDGDDADADPPDDPVGDADDQDPPCSDDDDPPDDDPRDDDDPDDDDDGHD

Sequence (91 aa):
HEVTTDNKLLRIFQNGNVLYSIRLTLTLSCPMDLKNFPMDSQMCTMQLESFGYTMNDLIFEWLDVGAVQVADDLMLPQFVLKEEKGLGYCT

Mean predicted aligned error: 5.65 Å

Radius of gyration: 17.36 Å; Cα contacts (8 Å, |Δi|>4): 54; chains: 1; bounding box: 45×26×42 Å

Nearest PDB structures (foldseek):
  8i9r-assembly1_CC  TM=2.056E-01  e=3.263E+00  Thermochaetoides thermophila DSM 1495
  8i9p-assembly1_CC  TM=2.222E-01  e=5.479E+00  Thermochaetoides thermophila DSM 1495

InterPro domains:
  IPR006201 Neurotransmitter-gated ion-channel [PTHR18945] (7-82)
  IPR006202 Neurotransmitter-gated ion-channel ligand-binding domain [PF02931] (1-85)
  IPR018000 Neurotransmitter-gated ion-channel, conserved site [PS00236] (30-44)
  IPR036734 Neurotransmitter-gated ion-channel ligand-binding domain superfamily [G3DSA:2.70.170.10] (1-91)
  IPR036734 Neurot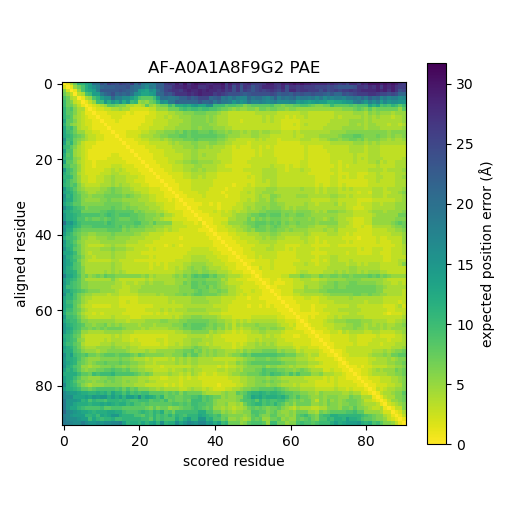ransmitter-gated ion-channel ligand-binding domain superfamily [SSF63712] (5-83)